Protein AF-A0A9P7VI60-F1 (afdb_monomer_lite)

Organism: NCBI:txid856835

Radius of gyration: 12.74 Å; chains: 1; bounding box: 31×24×33 Å

Sequence (82 aa):
LVIICAGSGFTPLRGFIQERAVRKRAGEDVGKILLFVGCRPPGGDFLYSDTDLKEWAGIGLVDVRVAFSRCADKSQGCCYVQ

Secondary structure (DSSP, 8-state):
-EEEEEGGGGHHHHHHHHHHHHHHHTT-----EEEEEEES-HHHH-TTIIIIIHHHHHTTSEEEEEEETT-GGGTTT-SS--

InterPro domains:
  IPR001433 Oxidoreductase FAD/NAD(P)-binding [PF00175] (4-57)
  IPR001709 Flavoprotein pyridine nucleotide cytochrome reductase [PR00371] (2-21)
  IPR001709 Flavoprotein pyridine nucleotide cytochrome reductase [PR00371] (31-40)
  IPR039261 Ferredoxin-NADP reductase (FNR), nucleotide-binding domain [G3DSA:3.40.50.80] (1-82)
  IPR039261 Ferredoxin-NADP reductase (FNR), nucleotide-binding domain [SSF52343] (1-82)

Foldseek 3Di:
DEEEEEFCRCVVVLVVLVVLVVCVVVVDPRDAYEYEYAYADPVPRVPCVVHPVVVCVVSRRYDYQYAHLNCCVVRVNHNGPD

Structure (mmCIF, N/CA/C/O backbone):
data_AF-A0A9P7VI60-F1
#
_entry.id   AF-A0A9P7VI60-F1
#
loop_
_atom_site.group_PDB
_atom_site.id
_atom_site.type_symbol
_atom_site.label_atom_id
_atom_site.label_alt_id
_atom_site.label_comp_id
_atom_site.label_asym_id
_atom_site.label_entity_id
_atom_site.label_seq_id
_atom_site.pdbx_PDB_ins_code
_atom_site.Cartn_x
_atom_site.Cartn_y
_atom_site.Cartn_z
_atom_site.occupancy
_atom_site.B_iso_or_equiv
_atom_site.auth_seq_id
_atom_site.auth_comp_id
_atom_site.auth_asym_id
_atom_site.auth_atom_id
_atom_site.pdbx_PDB_model_num
ATOM 1 N N . LEU A 1 1 ? -10.744 4.327 -1.377 1.00 92.31 1 LEU A N 1
ATOM 2 C CA . LEU A 1 1 ? -9.710 5.304 -1.797 1.00 92.31 1 LEU A CA 1
ATOM 3 C C . LEU A 1 1 ? -8.657 4.556 -2.605 1.00 92.31 1 LEU A C 1
ATOM 5 O O . LEU A 1 1 ? -8.332 3.437 -2.221 1.00 92.31 1 LEU A O 1
ATOM 9 N N . VAL A 1 2 ? -8.189 5.125 -3.718 1.00 96.06 2 VAL A N 1
ATOM 10 C CA . VAL A 1 2 ? -7.181 4.501 -4.593 1.00 96.06 2 VAL A CA 1
ATOM 11 C C . VAL A 1 2 ? -5.928 5.368 -4.589 1.00 96.06 2 VAL A C 1
ATOM 13 O O . VAL A 1 2 ? -6.023 6.573 -4.802 1.00 96.06 2 VAL A O 1
ATOM 16 N N . ILE A 1 3 ? -4.778 4.759 -4.316 1.00 96.00 3 ILE A N 1
ATOM 17 C CA . ILE A 1 3 ? -3.467 5.410 -4.316 1.00 96.00 3 ILE A CA 1
ATOM 18 C C . ILE A 1 3 ? -2.602 4.722 -5.358 1.00 96.00 3 ILE A C 1
ATOM 20 O O . ILE A 1 3 ? -2.536 3.497 -5.392 1.00 96.00 3 ILE A O 1
ATOM 24 N N . ILE A 1 4 ? -1.923 5.513 -6.181 1.00 95.94 4 ILE A N 1
ATOM 25 C CA . ILE A 1 4 ? -0.981 5.028 -7.185 1.00 95.94 4 ILE A CA 1
ATOM 26 C C . ILE A 1 4 ? 0.324 5.786 -6.976 1.00 95.94 4 ILE A C 1
ATOM 28 O O . ILE A 1 4 ? 0.332 7.017 -6.958 1.00 95.94 4 ILE A O 1
ATOM 32 N N . CYS A 1 5 ? 1.425 5.067 -6.791 1.00 93.81 5 CYS A N 1
ATOM 33 C CA . CYS A 1 5 ? 2.743 5.668 -6.622 1.00 93.81 5 CYS A CA 1
ATOM 34 C C . CYS A 1 5 ? 3.850 4.753 -7.142 1.00 93.81 5 CYS A C 1
ATOM 36 O O . CYS A 1 5 ? 3.664 3.547 -7.279 1.00 93.81 5 CYS A O 1
ATOM 38 N N . ALA A 1 6 ? 5.032 5.315 -7.383 1.00 93.12 6 ALA A N 1
ATOM 39 C CA . ALA A 1 6 ? 6.222 4.541 -7.705 1.00 93.12 6 ALA A CA 1
ATOM 40 C C . ALA A 1 6 ? 7.418 5.002 -6.865 1.00 93.12 6 ALA A C 1
ATOM 42 O O . ALA A 1 6 ? 7.613 6.203 -6.665 1.00 93.12 6 ALA A O 1
ATOM 43 N N . GLY A 1 7 ? 8.211 4.045 -6.376 1.00 88.19 7 GLY A N 1
ATOM 44 C CA . GLY A 1 7 ? 9.397 4.292 -5.555 1.00 88.19 7 GLY A CA 1
ATOM 45 C C . GLY A 1 7 ? 9.134 5.253 -4.390 1.00 88.19 7 GLY A C 1
ATOM 46 O O . GLY A 1 7 ? 8.183 5.091 -3.625 1.00 88.19 7 GLY A O 1
ATOM 47 N N . SER A 1 8 ? 9.959 6.297 -4.280 1.00 87.81 8 SER A N 1
ATOM 48 C CA . SER A 1 8 ? 9.855 7.334 -3.242 1.00 87.81 8 SER A CA 1
ATOM 49 C C . SER A 1 8 ? 8.576 8.179 -3.308 1.00 87.81 8 SER A C 1
ATOM 51 O O . SER A 1 8 ? 8.259 8.867 -2.339 1.00 87.81 8 SER A O 1
ATOM 53 N N . GLY A 1 9 ? 7.793 8.093 -4.391 1.00 88.25 9 GLY A N 1
ATOM 54 C CA . GLY A 1 9 ? 6.467 8.713 -4.476 1.00 88.25 9 GLY A CA 1
ATOM 55 C C . GLY A 1 9 ? 5.491 8.215 -3.403 1.00 88.25 9 GLY A C 1
ATOM 56 O O . GLY A 1 9 ? 4.490 8.873 -3.144 1.00 88.25 9 GLY A O 1
ATOM 57 N N . PHE A 1 10 ? 5.791 7.092 -2.741 1.00 91.38 10 PHE A N 1
ATOM 58 C CA . PHE A 1 10 ? 5.036 6.588 -1.593 1.00 91.38 10 PHE A CA 1
ATOM 59 C C . PHE A 1 10 ? 5.186 7.447 -0.324 1.00 91.38 10 PHE A C 1
ATOM 61 O O . PHE A 1 10 ? 4.258 7.524 0.478 1.00 91.38 10 PHE A O 1
ATOM 68 N N . THR A 1 11 ? 6.321 8.124 -0.130 1.00 89.38 11 THR A N 1
ATOM 69 C CA . THR A 1 11 ? 6.640 8.849 1.112 1.00 89.38 11 THR A CA 1
ATOM 70 C C . THR A 1 11 ? 5.566 9.852 1.562 1.00 89.38 11 THR A C 1
ATOM 72 O O . THR A 1 11 ? 5.143 9.757 2.715 1.00 89.38 11 THR A O 1
ATOM 75 N N . PRO A 1 12 ? 5.059 10.778 0.718 1.00 88.88 12 PRO A N 1
ATOM 76 C CA . PRO A 1 12 ? 4.002 11.703 1.146 1.00 88.88 12 PRO A CA 1
ATOM 77 C C . PRO A 1 12 ? 2.680 10.990 1.474 1.00 88.88 12 PRO A C 1
ATOM 79 O O . PRO A 1 12 ? 1.907 11.454 2.307 1.00 88.88 12 PRO A O 1
ATOM 82 N N . LEU A 1 13 ? 2.428 9.836 0.854 1.00 93.75 13 LEU A N 1
ATOM 83 C CA . LEU A 1 13 ? 1.209 9.048 1.037 1.00 93.75 13 LEU A CA 1
ATOM 84 C C . LEU A 1 13 ? 1.265 8.203 2.317 1.00 93.75 13 LEU A C 1
ATOM 86 O O . LEU A 1 13 ? 0.228 7.902 2.908 1.00 93.75 13 LEU A O 1
ATOM 90 N N . ARG A 1 14 ? 2.473 7.868 2.786 1.00 94.44 14 ARG A N 1
ATOM 91 C CA . ARG A 1 14 ? 2.707 7.092 4.009 1.00 94.44 14 ARG A CA 1
ATOM 92 C C . ARG A 1 14 ? 2.060 7.739 5.235 1.00 94.44 14 ARG A C 1
ATOM 94 O O . ARG A 1 14 ? 1.400 7.040 5.995 1.00 94.44 14 ARG A O 1
ATOM 101 N N . GLY A 1 15 ? 2.210 9.055 5.414 1.00 94.31 15 GLY A N 1
ATOM 102 C CA . GLY A 1 15 ? 1.624 9.775 6.555 1.00 94.31 15 GLY A CA 1
ATOM 103 C C . GLY A 1 15 ? 0.095 9.691 6.582 1.00 94.31 15 GLY A C 1
ATOM 104 O O . GLY A 1 15 ? -0.496 9.406 7.621 1.00 94.31 15 GLY A O 1
ATOM 105 N N . PHE A 1 16 ? -0.538 9.830 5.414 1.00 94.50 16 PHE A N 1
ATOM 106 C CA . PHE A 1 16 ? -1.988 9.704 5.273 1.00 94.50 16 PHE A CA 1
ATOM 107 C C . PHE A 1 16 ? -2.490 8.296 5.623 1.00 94.50 16 PHE A C 1
ATOM 109 O O . PHE A 1 16 ? -3.494 8.134 6.318 1.00 94.50 16 PHE A O 1
ATOM 116 N N . ILE A 1 17 ? -1.788 7.252 5.172 1.00 96.44 17 ILE A N 1
ATOM 117 C CA . ILE A 1 17 ? -2.155 5.872 5.512 1.00 96.44 17 ILE A CA 1
ATOM 118 C C . ILE A 1 17 ? -1.908 5.599 7.003 1.00 96.44 17 ILE A C 1
ATOM 120 O O . ILE A 1 17 ? -2.734 4.949 7.644 1.00 96.44 17 ILE A O 1
ATOM 124 N N . GLN A 1 18 ? -0.826 6.137 7.573 1.00 96.69 18 GLN A N 1
ATOM 125 C CA . GLN A 1 18 ? -0.496 5.995 8.991 1.00 96.69 18 GLN A CA 1
ATOM 126 C C . GLN A 1 18 ? -1.589 6.584 9.893 1.00 96.69 18 GLN A C 1
ATOM 128 O O . GLN A 1 18 ? -2.018 5.918 10.834 1.00 96.69 18 GLN A O 1
ATOM 133 N N . GLU A 1 19 ? -2.094 7.782 9.590 1.00 96.19 19 GLU A N 1
ATOM 134 C CA . GLU A 1 19 ? -3.219 8.381 10.323 1.00 96.19 19 GLU A CA 1
ATOM 135 C C . GLU A 1 19 ? -4.456 7.467 10.289 1.00 96.19 19 GLU A C 1
ATOM 137 O O . GLU A 1 19 ? -5.071 7.172 11.317 1.00 96.19 19 GLU A O 1
ATOM 142 N N . ARG A 1 20 ? -4.788 6.934 9.108 1.00 96.94 20 ARG A N 1
ATOM 143 C CA . ARG A 1 20 ? -5.915 6.007 8.934 1.00 96.94 20 ARG A CA 1
ATOM 144 C C . ARG A 1 20 ? -5.710 4.683 9.671 1.00 96.94 20 ARG A C 1
ATOM 146 O O . ARG A 1 20 ? -6.682 4.116 10.164 1.00 96.94 20 ARG A O 1
ATOM 153 N N . ALA A 1 21 ? -4.472 4.205 9.785 1.00 96.88 21 ALA A N 1
ATOM 154 C CA . ALA A 1 21 ? -4.135 3.023 10.573 1.00 96.88 21 ALA A CA 1
ATOM 155 C C . ALA A 1 21 ? -4.359 3.247 12.069 1.00 96.88 21 ALA A C 1
ATOM 157 O O . ALA A 1 21 ? -4.935 2.377 12.722 1.00 96.88 21 ALA A O 1
ATOM 158 N N . VAL A 1 22 ? -3.978 4.414 12.598 1.00 97.44 22 VAL A N 1
ATOM 159 C CA . VAL A 1 22 ? -4.246 4.783 13.997 1.00 97.44 22 VAL A CA 1
ATOM 160 C C . VAL A 1 22 ? -5.750 4.804 14.268 1.00 97.44 22 VAL A C 1
ATOM 162 O O . VAL A 1 22 ? -6.208 4.143 15.197 1.00 97.44 22 VAL A O 1
ATOM 165 N N . ARG A 1 23 ? -6.531 5.470 13.410 1.00 97.06 23 ARG A N 1
ATOM 166 C CA . ARG A 1 23 ? -7.998 5.534 13.531 1.00 97.06 23 ARG A CA 1
ATOM 167 C C . ARG A 1 23 ? -8.651 4.153 13.474 1.00 97.06 23 ARG A C 1
ATOM 169 O O . ARG A 1 23 ? -9.486 3.824 14.311 1.00 97.06 23 ARG A O 1
ATOM 176 N N . LYS A 1 24 ? -8.211 3.297 12.545 1.00 96.12 24 LYS A N 1
ATOM 177 C CA . LYS A 1 24 ? -8.716 1.921 12.443 1.00 96.12 24 LYS A CA 1
ATOM 178 C C . LYS A 1 24 ? -8.413 1.099 13.701 1.00 96.12 24 LYS A C 1
ATOM 180 O O . LYS A 1 24 ? -9.269 0.347 14.153 1.00 96.12 24 LYS A O 1
ATOM 185 N N . ARG A 1 25 ? -7.219 1.244 14.293 1.00 94.69 25 ARG A N 1
ATOM 186 C CA . ARG A 1 25 ? -6.863 0.581 15.566 1.00 94.69 25 ARG A CA 1
ATOM 187 C C . ARG A 1 25 ? -7.672 1.103 16.748 1.00 94.69 25 ARG A C 1
ATOM 189 O O . ARG A 1 25 ? -7.942 0.338 17.664 1.00 94.69 25 ARG A O 1
ATOM 196 N N . ALA A 1 26 ? -8.082 2.369 16.709 1.00 96.38 26 ALA A N 1
ATOM 197 C CA . ALA A 1 26 ? -8.990 2.956 17.690 1.00 96.38 26 ALA A CA 1
ATOM 198 C C . ALA A 1 26 ? -10.449 2.469 17.547 1.00 96.38 26 ALA A C 1
ATOM 200 O O . ALA A 1 26 ? -11.302 2.872 18.333 1.00 96.38 26 ALA A O 1
ATOM 201 N N . GLY A 1 27 ? -10.744 1.595 16.576 1.00 95.69 27 GLY A N 1
ATOM 202 C CA . GLY A 1 27 ? -12.073 1.022 16.359 1.00 95.69 27 GLY A CA 1
ATOM 203 C C . GLY A 1 27 ? -12.984 1.867 15.470 1.00 95.69 27 GLY A C 1
ATOM 204 O O . GLY A 1 27 ? -14.158 1.535 15.325 1.00 95.69 27 GLY A O 1
ATOM 205 N N . GLU A 1 28 ? -12.470 2.937 14.858 1.00 97.31 28 GLU A N 1
ATOM 206 C CA . GLU A 1 28 ? -13.241 3.703 13.882 1.00 97.31 28 GLU A CA 1
ATOM 207 C C . GLU A 1 28 ? -13.460 2.901 12.593 1.00 97.31 28 GLU A C 1
ATOM 209 O O . GLU A 1 28 ? -12.571 2.180 12.121 1.00 97.31 28 GLU A O 1
ATOM 214 N N . ASP A 1 29 ? -14.623 3.097 11.969 1.00 94.69 29 ASP A N 1
ATOM 215 C CA . ASP A 1 29 ? -14.886 2.564 10.637 1.00 94.69 29 ASP A CA 1
ATOM 216 C C . ASP A 1 29 ? -14.117 3.369 9.580 1.00 94.69 29 ASP A C 1
ATOM 218 O O . ASP A 1 29 ? -14.492 4.468 9.159 1.00 94.69 29 ASP A O 1
ATOM 222 N N . VAL A 1 30 ? -12.975 2.819 9.177 1.00 96.50 30 VAL A N 1
ATOM 223 C CA . VAL A 1 30 ? -12.078 3.410 8.19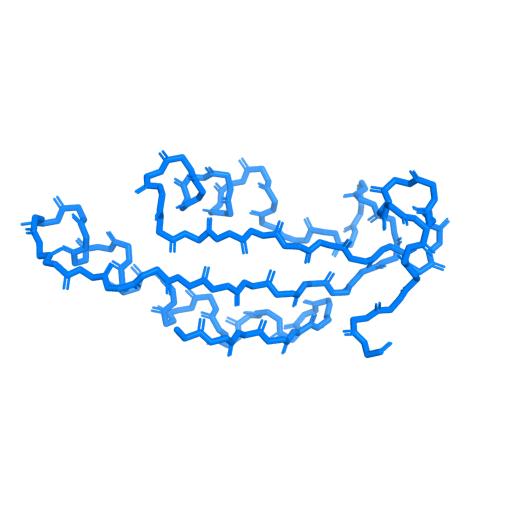0 1.00 96.50 30 VAL A CA 1
ATOM 224 C C . VAL A 1 30 ? -12.120 2.573 6.919 1.00 96.50 30 VAL A C 1
ATOM 226 O O . VAL A 1 30 ? -11.601 1.455 6.864 1.00 96.50 30 VAL A O 1
ATOM 229 N N . GLY A 1 31 ? -12.671 3.165 5.858 1.00 95.62 31 GLY A N 1
ATOM 230 C CA . GLY A 1 31 ? -12.743 2.526 4.545 1.00 95.62 31 GLY A CA 1
ATOM 231 C C . GLY A 1 31 ? -11.376 2.083 4.007 1.00 95.62 31 GLY A C 1
ATOM 232 O O . GLY A 1 31 ? -10.369 2.787 4.167 1.00 95.62 31 GLY A O 1
ATOM 233 N N . LYS A 1 32 ? -11.381 0.925 3.337 1.00 96.94 32 LYS A N 1
ATOM 234 C CA . LYS A 1 32 ? -10.211 0.250 2.757 1.00 96.94 32 LYS A CA 1
ATOM 235 C C . LYS A 1 32 ? -9.517 1.099 1.678 1.00 96.94 32 LYS A C 1
ATOM 237 O O . LYS A 1 32 ? -10.150 1.846 0.919 1.00 96.94 32 LYS A O 1
ATOM 242 N N . ILE A 1 33 ? -8.197 0.964 1.609 1.00 97.94 33 ILE A N 1
ATOM 243 C CA . ILE A 1 33 ? -7.318 1.642 0.654 1.00 97.94 33 ILE A CA 1
ATOM 244 C C . ILE A 1 33 ? -6.807 0.612 -0.349 1.00 97.94 33 ILE A C 1
ATOM 246 O O . ILE A 1 33 ? -6.244 -0.406 0.045 1.00 97.94 33 ILE A O 1
ATOM 250 N N . LEU A 1 34 ? -6.984 0.883 -1.639 1.00 97.38 34 LEU A N 1
ATOM 251 C CA . LEU A 1 34 ? -6.341 0.125 -2.707 1.00 97.38 34 LEU A CA 1
ATOM 252 C C . LEU A 1 34 ? -5.075 0.874 -3.125 1.00 97.38 34 LEU A 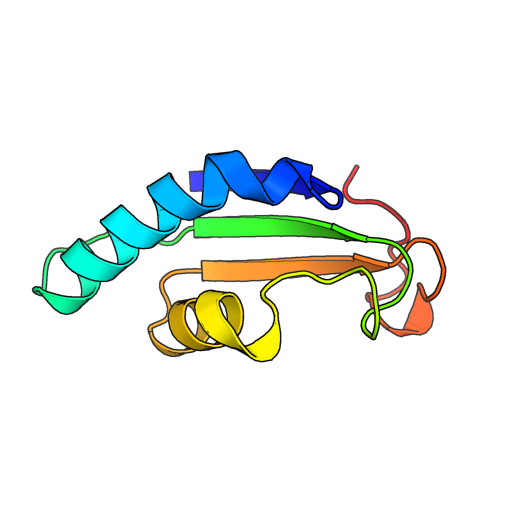C 1
ATOM 254 O O . LEU A 1 34 ? -5.160 2.023 -3.559 1.00 97.38 34 LEU A O 1
ATOM 258 N N . LEU A 1 35 ? -3.915 0.251 -2.947 1.00 96.75 35 LEU A N 1
ATOM 259 C CA . LEU A 1 35 ? -2.610 0.859 -3.176 1.00 96.75 35 LEU A CA 1
ATOM 260 C C . LEU A 1 35 ? -1.889 0.137 -4.317 1.00 96.75 35 LEU A C 1
ATOM 262 O O . LEU A 1 35 ? -1.559 -1.037 -4.188 1.00 96.75 35 LEU A O 1
ATOM 266 N N . PHE A 1 36 ? -1.593 0.857 -5.394 1.00 96.06 36 PHE A N 1
ATOM 267 C CA . PHE A 1 36 ? -0.735 0.403 -6.484 1.00 96.06 36 PHE A CA 1
ATOM 268 C C . PHE A 1 36 ? 0.671 0.990 -6.325 1.00 96.06 36 PHE A C 1
ATOM 270 O O . PHE A 1 36 ? 0.833 2.212 -6.287 1.00 96.06 36 PHE A O 1
ATOM 277 N N . VAL A 1 37 ? 1.686 0.127 -6.248 1.00 95.25 37 VAL A N 1
ATOM 278 C CA . VAL A 1 37 ? 3.094 0.517 -6.086 1.00 95.25 37 VAL A CA 1
ATOM 279 C C . VAL A 1 37 ? 3.930 0.020 -7.258 1.00 95.25 37 VAL A C 1
ATOM 281 O O . VAL A 1 37 ? 4.019 -1.178 -7.505 1.00 95.25 37 VAL A O 1
ATOM 284 N N . GLY A 1 38 ? 4.596 0.935 -7.955 1.00 94.88 38 GLY A N 1
ATOM 285 C CA . GLY A 1 38 ? 5.634 0.616 -8.933 1.00 94.88 38 GLY A CA 1
ATOM 286 C C . GLY A 1 38 ? 7.028 0.645 -8.304 1.00 94.88 38 GLY A C 1
ATOM 287 O O . GLY A 1 38 ? 7.394 1.617 -7.646 1.00 94.88 38 GLY A O 1
ATOM 288 N N . CYS A 1 39 ? 7.846 -0.380 -8.522 1.00 93.69 39 CYS A N 1
ATOM 289 C CA . CYS A 1 39 ? 9.264 -0.371 -8.132 1.00 93.69 39 CYS A CA 1
ATOM 290 C C . CYS A 1 39 ? 10.099 -1.259 -9.072 1.00 93.69 39 CYS A C 1
ATOM 292 O O . CYS A 1 39 ? 9.565 -1.832 -10.022 1.00 93.69 39 CYS A O 1
ATOM 294 N N . ARG A 1 40 ? 11.431 -1.309 -8.916 1.00 93.12 40 ARG A N 1
ATOM 295 C CA . ARG A 1 40 ? 12.295 -2.102 -9.814 1.00 93.12 40 ARG A CA 1
ATOM 296 C C . ARG A 1 40 ? 12.361 -3.572 -9.366 1.00 93.12 40 ARG A C 1
ATOM 298 O O . ARG A 1 40 ? 11.606 -4.349 -9.949 1.00 93.12 40 ARG A O 1
ATOM 305 N N . PRO A 1 41 ? 13.193 -3.987 -8.382 1.00 91.50 41 PRO A N 1
ATOM 306 C CA . PRO A 1 41 ? 13.063 -5.296 -7.758 1.00 91.50 41 PRO A CA 1
ATOM 307 C C . PRO A 1 41 ? 12.449 -5.210 -6.345 1.00 91.50 41 PRO A C 1
ATOM 309 O O . PRO A 1 41 ? 12.630 -4.206 -5.648 1.00 91.50 41 PRO A O 1
ATOM 312 N N . PRO A 1 42 ? 11.818 -6.296 -5.863 1.00 85.81 42 PRO A N 1
ATOM 313 C CA . PRO A 1 42 ? 11.275 -6.375 -4.504 1.00 85.81 42 PRO A CA 1
ATOM 314 C C . PRO A 1 42 ? 12.325 -6.187 -3.402 1.00 85.81 42 PRO A C 1
ATOM 316 O O . PRO A 1 42 ? 12.031 -5.583 -2.382 1.00 85.81 42 PRO A O 1
ATOM 319 N N . GLY A 1 43 ? 13.552 -6.677 -3.602 1.00 80.25 43 GLY A N 1
ATOM 320 C CA . GLY A 1 43 ? 14.579 -6.707 -2.552 1.00 80.25 43 GLY A CA 1
ATOM 321 C C . GLY A 1 43 ? 15.350 -5.403 -2.327 1.00 80.25 43 GLY A C 1
ATOM 322 O O . GLY A 1 43 ? 16.251 -5.391 -1.498 1.00 80.25 43 GLY A O 1
ATOM 323 N N . GLY A 1 44 ? 15.056 -4.336 -3.074 1.00 80.75 44 GLY A N 1
ATOM 324 C CA . GLY A 1 44 ? 15.784 -3.065 -2.951 1.00 80.75 44 GLY A CA 1
ATOM 325 C C . GLY A 1 44 ? 14.886 -1.837 -2.998 1.00 80.75 44 GLY A C 1
ATOM 326 O O . GLY A 1 44 ? 15.032 -0.935 -2.180 1.00 80.75 44 GLY A O 1
ATOM 327 N N . ASP A 1 45 ? 13.911 -1.830 -3.909 1.00 85.12 45 ASP A N 1
ATOM 328 C CA . ASP A 1 45 ? 13.145 -0.617 -4.211 1.00 85.12 45 ASP A CA 1
ATOM 329 C C . ASP A 1 45 ? 11.705 -0.672 -3.681 1.00 85.12 45 ASP A C 1
ATOM 331 O O . ASP A 1 45 ? 10.960 0.302 -3.822 1.00 85.12 45 ASP A O 1
ATOM 335 N N . PHE A 1 46 ? 11.291 -1.788 -3.067 1.00 88.75 46 PHE A N 1
ATOM 336 C CA . PHE A 1 46 ? 9.967 -1.916 -2.461 1.00 88.75 46 PHE A CA 1
ATOM 337 C C . PHE A 1 46 ? 9.981 -1.462 -0.997 1.00 88.75 46 PHE A C 1
ATOM 339 O O . PHE A 1 46 ? 9.977 -2.257 -0.053 1.00 88.75 46 PHE A O 1
ATOM 346 N N . LEU A 1 47 ? 10.038 -0.142 -0.832 1.00 89.12 47 LEU A N 1
ATOM 347 C CA . LEU A 1 47 ? 10.157 0.523 0.462 1.00 89.12 47 LEU A CA 1
ATOM 348 C C . LEU A 1 47 ? 8.984 0.183 1.395 1.00 89.12 47 LEU A C 1
ATOM 350 O O . LEU A 1 47 ? 7.831 0.152 0.968 1.00 89.12 47 LEU A O 1
ATOM 354 N N . TYR A 1 48 ? 9.289 -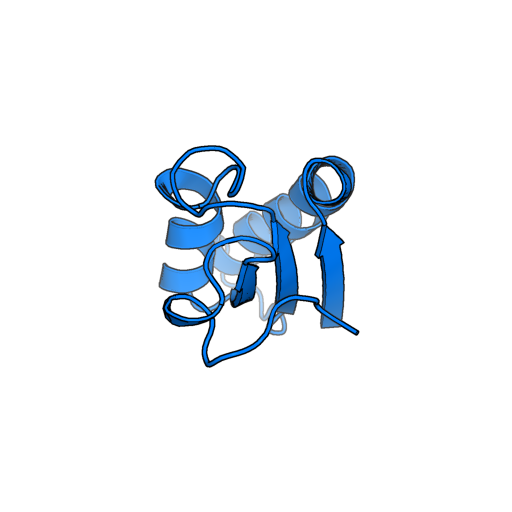0.013 2.683 1.00 91.12 48 TYR A N 1
ATOM 355 C CA . TYR A 1 48 ? 8.316 -0.255 3.7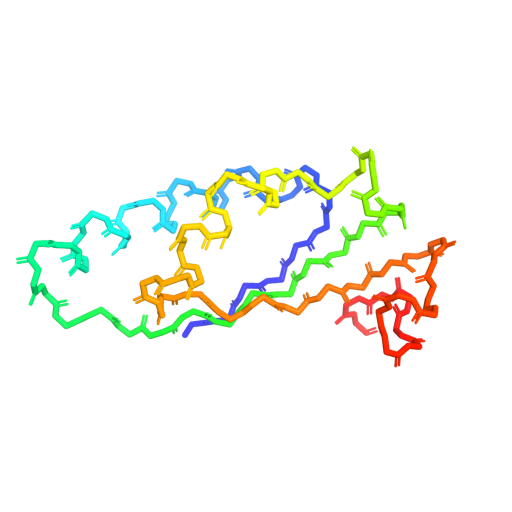67 1.00 91.12 48 TYR A CA 1
ATOM 356 C C . TYR A 1 48 ? 7.436 -1.504 3.600 1.00 91.12 48 TYR A C 1
ATOM 358 O O . TYR A 1 48 ? 6.430 -1.654 4.297 1.00 91.12 48 TYR A O 1
ATOM 366 N N . SER A 1 49 ? 7.810 -2.402 2.690 1.00 90.69 49 SER A N 1
ATOM 367 C CA . SER A 1 49 ? 7.087 -3.642 2.406 1.00 90.69 49 SER A CA 1
ATOM 368 C C . SER A 1 49 ? 6.981 -4.550 3.630 1.00 90.69 49 SER A C 1
ATOM 370 O O . SER A 1 49 ? 5.877 -4.951 3.988 1.00 90.69 49 SER A O 1
ATOM 372 N N . ASP A 1 50 ? 8.095 -4.801 4.318 1.00 90.69 50 ASP A N 1
ATOM 373 C CA . ASP A 1 50 ? 8.156 -5.688 5.488 1.00 90.69 50 ASP A CA 1
ATOM 374 C C . ASP A 1 50 ? 7.699 -5.047 6.809 1.00 90.69 50 ASP A C 1
ATOM 376 O O . ASP A 1 50 ? 7.524 -5.755 7.803 1.00 90.69 50 ASP A O 1
ATOM 380 N N . THR A 1 51 ? 7.499 -3.725 6.832 1.00 92.62 51 THR A N 1
ATOM 381 C CA . THR A 1 51 ? 7.107 -2.967 8.028 1.00 92.62 51 THR A CA 1
ATOM 382 C C . THR A 1 51 ? 5.670 -2.461 7.913 1.00 92.62 51 THR A C 1
ATOM 384 O O . THR A 1 51 ? 4.727 -3.205 8.184 1.00 92.62 51 THR A O 1
ATOM 387 N N . ASP A 1 52 ? 5.489 -1.213 7.484 1.00 94.50 52 ASP A N 1
ATOM 388 C CA . ASP A 1 52 ? 4.203 -0.519 7.494 1.00 94.50 52 ASP A CA 1
ATOM 389 C C . ASP A 1 52 ? 3.181 -1.211 6.587 1.00 94.50 52 ASP A C 1
ATOM 391 O O . ASP A 1 52 ? 2.051 -1.463 6.996 1.00 94.50 52 ASP A O 1
ATOM 395 N N . LEU A 1 53 ? 3.574 -1.565 5.358 1.00 94.81 53 LEU A N 1
ATOM 396 C CA . LEU A 1 53 ? 2.655 -2.164 4.387 1.00 94.81 53 LEU A CA 1
ATOM 397 C C . LEU A 1 53 ? 2.182 -3.548 4.833 1.00 94.81 53 LEU A C 1
ATOM 399 O O . LEU A 1 53 ? 0.996 -3.855 4.703 1.00 94.81 53 LEU A O 1
ATOM 403 N N . LYS A 1 54 ? 3.079 -4.359 5.403 1.00 95.00 54 LYS A N 1
ATOM 404 C CA . LYS A 1 54 ? 2.739 -5.661 5.984 1.00 95.00 54 LYS A CA 1
ATOM 405 C C . LYS A 1 54 ? 1.759 -5.517 7.142 1.00 95.00 54 LYS A C 1
ATOM 407 O O . LYS A 1 54 ? 0.771 -6.247 7.202 1.00 95.00 54 LYS A O 1
ATOM 412 N N . GLU A 1 55 ? 1.999 -4.562 8.035 1.00 96.56 55 GLU A N 1
ATOM 413 C CA . GLU A 1 55 ? 1.114 -4.295 9.167 1.00 96.56 55 GLU A CA 1
ATOM 414 C C . GLU A 1 55 ? -0.268 -3.812 8.700 1.00 96.56 55 GLU A C 1
ATOM 416 O O . GLU A 1 55 ? -1.299 -4.341 9.120 1.00 96.56 55 GLU A O 1
ATOM 421 N N . TRP A 1 56 ? -0.308 -2.830 7.800 1.00 97.31 56 TRP A N 1
ATOM 422 C CA . TRP A 1 56 ? -1.554 -2.237 7.315 1.00 97.31 56 TRP A CA 1
ATOM 423 C C . TRP A 1 56 ? -2.384 -3.204 6.470 1.00 97.31 56 TRP A C 1
ATOM 425 O O . TRP A 1 56 ? -3.617 -3.157 6.521 1.00 97.31 56 TRP A O 1
ATOM 435 N N . ALA A 1 57 ? -1.733 -4.105 5.733 1.00 96.62 57 ALA A N 1
ATOM 436 C CA . ALA A 1 57 ? -2.398 -5.222 5.073 1.00 96.62 57 ALA A CA 1
ATOM 437 C C . ALA A 1 57 ? -2.936 -6.241 6.090 1.00 96.62 57 ALA A C 1
ATOM 439 O O . ALA A 1 57 ? -4.073 -6.689 5.954 1.00 96.62 57 ALA A O 1
ATOM 440 N N . GLY A 1 58 ? -2.173 -6.547 7.146 1.00 96.00 58 GLY A N 1
ATOM 441 C CA . GLY A 1 58 ? -2.575 -7.473 8.211 1.00 96.00 58 GLY A CA 1
ATOM 442 C C . GLY A 1 58 ? -3.828 -7.030 8.972 1.00 96.00 58 GLY A C 1
ATOM 443 O O . GLY A 1 58 ? -4.695 -7.849 9.259 1.00 96.00 58 GLY A O 1
ATOM 444 N N . ILE A 1 59 ? -3.985 -5.725 9.221 1.00 95.50 59 ILE A N 1
ATOM 445 C CA . ILE A 1 59 ? -5.219 -5.153 9.801 1.00 95.50 59 ILE A CA 1
ATOM 446 C C . ILE A 1 59 ? -6.321 -4.901 8.750 1.00 95.50 59 ILE A C 1
ATOM 448 O O . ILE A 1 59 ? -7.335 -4.254 9.032 1.00 95.50 59 ILE A O 1
ATOM 452 N N . GLY A 1 60 ? -6.114 -5.333 7.503 1.00 95.62 60 GLY A N 1
ATOM 453 C CA . GLY A 1 60 ? -7.055 -5.182 6.394 1.00 95.62 60 GLY A CA 1
ATOM 454 C C . GLY A 1 60 ? -7.349 -3.730 6.005 1.00 95.62 60 GLY A C 1
ATOM 455 O O . GLY A 1 60 ? -8.432 -3.442 5.497 1.00 95.62 60 GLY A O 1
ATOM 456 N N . LEU A 1 61 ? -6.468 -2.776 6.325 1.00 97.56 61 LEU A N 1
ATOM 457 C CA . LEU A 1 61 ? -6.625 -1.372 5.924 1.00 97.56 61 LEU A CA 1
ATOM 458 C C . LEU A 1 61 ? -6.235 -1.168 4.459 1.00 97.56 61 LEU A C 1
ATOM 460 O O . LEU A 1 61 ? -6.913 -0.427 3.747 1.00 97.56 61 LEU A O 1
ATOM 464 N N . VAL A 1 62 ? -5.151 -1.813 4.027 1.00 97.75 62 VAL A N 1
ATOM 465 C CA . VAL A 1 62 ? -4.552 -1.616 2.702 1.00 97.75 62 VAL A CA 1
ATOM 466 C C . VAL A 1 62 ? -4.545 -2.924 1.915 1.00 97.75 62 VAL A C 1
ATOM 468 O O . VAL A 1 62 ? -4.21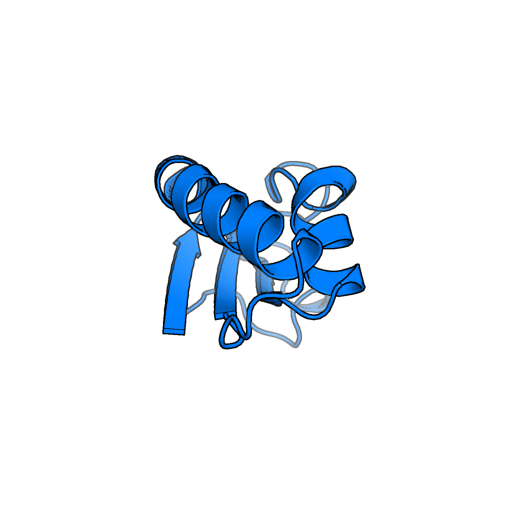0 -3.978 2.441 1.00 97.75 62 VAL A O 1
ATOM 471 N N . ASP A 1 63 ? -4.898 -2.840 0.637 1.00 97.00 63 ASP A N 1
ATOM 472 C CA . ASP A 1 63 ? -4.715 -3.887 -0.371 1.00 97.00 63 ASP A CA 1
ATOM 473 C C . ASP A 1 63 ? -3.622 -3.438 -1.324 1.00 97.00 63 ASP A C 1
ATOM 475 O O . ASP A 1 63 ? -3.791 -2.449 -2.041 1.00 97.00 63 ASP A O 1
ATOM 479 N N . VAL A 1 64 ? -2.475 -4.107 -1.254 1.00 95.38 64 VAL A N 1
ATOM 480 C CA . VAL A 1 64 ? -1.273 -3.698 -1.975 1.00 95.38 64 VAL A CA 1
ATOM 481 C C . VAL A 1 64 ? -1.169 -4.488 -3.275 1.00 95.38 64 VAL A C 1
ATOM 483 O O . VAL A 1 64 ? -1.098 -5.716 -3.269 1.00 95.38 64 VAL A O 1
ATOM 486 N N . ARG A 1 65 ? -1.107 -3.774 -4.398 1.00 95.19 65 ARG A N 1
ATOM 487 C CA . ARG A 1 65 ? -0.820 -4.301 -5.734 1.00 95.19 65 ARG A CA 1
ATOM 488 C C . ARG A 1 65 ? 0.517 -3.743 -6.191 1.00 95.19 65 ARG A C 1
ATOM 490 O O . ARG A 1 65 ? 0.689 -2.530 -6.249 1.00 95.19 65 ARG A O 1
ATOM 497 N N . VAL A 1 66 ? 1.469 -4.613 -6.502 1.00 94.62 66 VAL A N 1
ATOM 498 C CA . VAL A 1 66 ? 2.829 -4.191 -6.857 1.00 94.62 66 VAL A CA 1
ATOM 499 C C . VAL A 1 66 ? 3.120 -4.524 -8.311 1.00 94.62 66 VAL A C 1
ATOM 501 O O . VAL A 1 66 ? 2.773 -5.609 -8.770 1.00 94.62 66 VAL A O 1
ATOM 504 N N . ALA A 1 67 ? 3.780 -3.603 -9.006 1.00 96.06 67 ALA A N 1
ATOM 505 C CA . ALA A 1 67 ? 4.349 -3.800 -10.332 1.00 96.06 67 ALA A CA 1
ATOM 506 C C . ALA A 1 67 ? 5.878 -3.657 -10.263 1.00 96.06 67 ALA A C 1
ATOM 508 O O . ALA A 1 67 ? 6.397 -2.599 -9.889 1.00 96.06 67 ALA A O 1
ATOM 509 N N . PHE A 1 68 ? 6.604 -4.725 -10.606 1.00 95.69 68 PHE A N 1
ATOM 510 C CA . PHE A 1 68 ? 8.065 -4.751 -10.618 1.00 95.69 68 PHE A CA 1
ATOM 511 C C . PHE A 1 68 ? 8.587 -4.592 -12.047 1.00 95.69 68 PHE A C 1
ATOM 513 O O . PHE A 1 68 ? 8.588 -5.536 -12.835 1.00 95.69 68 PHE A O 1
ATOM 520 N N . SER A 1 69 ? 9.121 -3.416 -12.372 1.00 94.31 69 SER A N 1
ATOM 521 C CA . SER A 1 69 ? 9.622 -3.110 -13.724 1.00 94.31 69 SER A CA 1
ATOM 522 C C . SER A 1 69 ? 10.833 -3.949 -14.154 1.00 94.31 69 SER A C 1
ATOM 524 O O . SER A 1 69 ? 11.149 -3.994 -15.340 1.00 94.31 69 SER A O 1
ATOM 526 N N . ARG A 1 70 ? 11.523 -4.613 -13.212 1.00 93.69 70 ARG A N 1
ATOM 527 C CA . ARG A 1 70 ? 12.657 -5.518 -13.492 1.00 93.69 70 ARG A CA 1
ATOM 528 C C . ARG A 1 70 ? 12.410 -6.977 -13.089 1.00 93.69 70 ARG A C 1
ATOM 530 O O . ARG A 1 70 ? 13.316 -7.792 -13.238 1.00 93.69 70 ARG A O 1
ATOM 537 N N . CYS A 1 71 ? 11.230 -7.307 -12.560 1.00 93.00 71 CYS A N 1
ATOM 538 C CA . CYS A 1 71 ? 10.873 -8.654 -12.094 1.00 93.00 71 CYS A CA 1
ATOM 539 C C . CYS A 1 71 ? 9.375 -8.922 -12.320 1.00 93.00 71 CYS A C 1
ATOM 541 O O . CYS A 1 71 ? 8.645 -9.192 -11.367 1.00 93.00 71 CYS A O 1
ATOM 543 N N . ALA A 1 72 ? 8.902 -8.787 -13.563 1.00 90.81 72 ALA A N 1
ATOM 544 C CA . ALA A 1 72 ? 7.478 -8.888 -13.900 1.00 90.81 72 ALA A CA 1
ATOM 545 C C . ALA A 1 72 ? 6.848 -10.234 -13.492 1.00 90.81 72 ALA A C 1
ATOM 547 O O . ALA A 1 72 ? 5.678 -10.299 -13.120 1.00 90.81 72 ALA A O 1
ATOM 548 N N . ASP A 1 73 ? 7.642 -11.305 -13.497 1.00 93.06 73 ASP A N 1
ATOM 549 C CA . ASP A 1 73 ? 7.290 -12.638 -13.000 1.00 93.06 73 ASP A CA 1
AT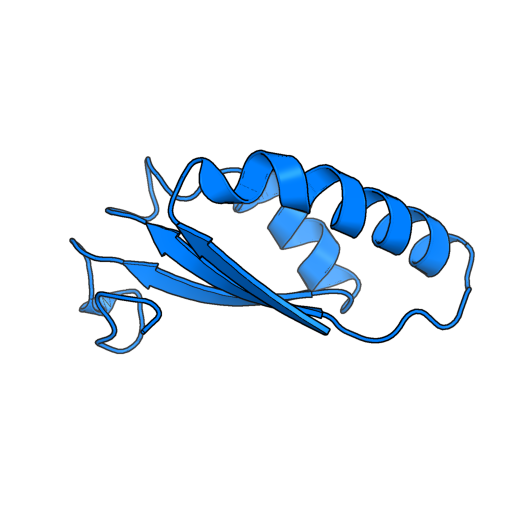OM 550 C C . ASP A 1 73 ? 6.828 -12.621 -11.532 1.00 93.06 73 ASP A C 1
ATOM 552 O O . ASP A 1 73 ? 5.962 -13.398 -11.136 1.00 93.06 73 ASP A O 1
ATOM 556 N N . LYS A 1 74 ? 7.340 -11.677 -10.736 1.00 90.12 74 LYS A N 1
ATOM 557 C CA . LYS A 1 74 ? 6.981 -11.479 -9.325 1.00 90.12 74 LYS A CA 1
ATOM 558 C C . LYS A 1 74 ? 5.830 -10.491 -9.121 1.00 90.12 74 LYS A C 1
ATOM 560 O O . LYS A 1 74 ? 5.452 -10.230 -7.983 1.00 90.12 74 LYS A O 1
ATOM 565 N N . SER A 1 75 ? 5.274 -9.942 -10.198 1.00 91.50 75 SER A N 1
ATOM 566 C CA . SER A 1 75 ? 4.174 -8.970 -10.184 1.00 91.50 75 SER A CA 1
ATOM 567 C C . SER A 1 75 ? 3.080 -9.316 -11.193 1.00 91.50 75 SER A C 1
ATOM 569 O O . SER A 1 75 ? 2.545 -8.438 -11.861 1.00 91.50 75 SER A O 1
ATOM 571 N N . GLN A 1 76 ? 2.728 -10.601 -11.308 1.00 90.69 76 GLN A N 1
ATOM 572 C CA . GLN A 1 76 ? 1.633 -11.076 -12.173 1.00 90.69 76 GLN A CA 1
ATOM 573 C C . GLN A 1 76 ? 1.806 -10.700 -13.660 1.00 90.69 76 GLN A C 1
ATOM 575 O O . GLN A 1 76 ? 0.829 -10.558 -14.387 1.00 90.69 76 GLN A O 1
ATOM 580 N N . GLY A 1 77 ? 3.046 -10.515 -14.117 1.00 91.00 77 GLY A N 1
ATOM 581 C CA . GLY A 1 77 ? 3.360 -10.042 -15.466 1.00 91.00 77 GLY A CA 1
ATOM 582 C C . GLY A 1 77 ? 3.300 -8.519 -15.640 1.00 91.00 77 GLY A C 1
ATOM 583 O O . GLY A 1 77 ? 3.622 -8.027 -16.718 1.00 91.00 77 GLY A O 1
ATOM 584 N N . CYS A 1 78 ? 2.941 -7.752 -14.606 1.00 91.88 78 CYS A N 1
ATOM 585 C CA . CYS A 1 78 ? 2.829 -6.295 -14.675 1.00 91.88 78 CYS A CA 1
ATOM 586 C C . CYS A 1 78 ? 4.172 -5.608 -14.394 1.00 91.88 78 CYS A C 1
ATOM 588 O O . CYS A 1 78 ? 4.716 -5.721 -13.293 1.00 91.88 78 CYS A O 1
ATOM 590 N N . CYS A 1 79 ? 4.679 -4.837 -15.358 1.00 92.75 79 CYS A N 1
ATOM 591 C CA . CYS A 1 79 ? 5.903 -4.037 -15.202 1.00 92.75 79 CYS A CA 1
ATOM 592 C C . CYS A 1 79 ? 5.646 -2.641 -14.617 1.00 92.75 79 CYS A C 1
ATOM 594 O O . CYS A 1 79 ? 6.525 -2.072 -13.968 1.00 92.75 79 CYS A O 1
ATOM 596 N N . TYR A 1 80 ? 4.457 -2.087 -14.854 1.00 92.50 80 TYR A N 1
ATOM 597 C CA . TYR A 1 80 ? 4.071 -0.741 -14.444 1.00 92.50 80 TYR A CA 1
ATOM 598 C C . TYR A 1 80 ? 2.658 -0.727 -13.856 1.00 92.50 80 TYR A C 1
ATOM 600 O O . TYR A 1 80 ? 1.926 -1.709 -13.954 1.00 92.50 80 TYR A O 1
ATOM 608 N N . VAL A 1 81 ? 2.317 0.376 -13.188 1.00 92.50 81 VAL A N 1
ATOM 609 C CA . VAL A 1 81 ? 1.016 0.560 -12.524 1.00 92.50 81 VAL A CA 1
ATOM 610 C C . VAL A 1 81 ? -0.063 1.118 -13.458 1.00 92.50 81 VAL A C 1
ATOM 612 O O . VAL A 1 81 ? -1.238 1.031 -13.110 1.00 92.50 81 VAL A O 1
ATOM 615 N N . GLN A 1 82 ? 0.336 1.696 -14.597 1.00 89.06 82 GLN A N 1
ATOM 616 C CA . GLN A 1 82 ? -0.537 2.192 -15.667 1.00 89.06 82 GLN A CA 1
ATOM 617 C C . GLN A 1 82 ? -0.669 1.202 -16.822 1.00 89.06 82 GLN A C 1
ATOM 619 O O . GLN A 1 82 ? 0.304 0.444 -17.048 1.00 89.06 82 GLN A O 1
#

pLDDT: mean 93.53, std 3.61, range [80.25, 97.94]